Protein AF-T1B5D2-F1 (afdb_monomer)

Solvent-accessible surface area (backbone atoms only — not comparable to full-atom values): 7126 Å² total; per-residue (Å²): 112,70,72,60,54,54,51,43,61,72,47,44,87,65,42,94,60,92,66,62,72,53,90,75,85,86,79,65,74,73,52,61,73,70,43,93,81,81,72,86,53,98,55,52,58,42,52,44,48,58,71,41,56,72,75,89,80,84,89,77,93,76,88,82,75,81,79,92,74,79,81,79,86,75,48,78,66,56,57,57,48,49,53,53,47,53,52,52,51,51,49,48,72,75,70,46,88,78,76,71,85,74,85,132

Mean predicted aligned error: 9.44 Å

Secondary structure (DSSP, 8-state):
-HHHHHHHHHHGGG-S-S-TT-S-----GGGGGGS-----SS-HHHHHHHHH--SS--PPP---PPPSS------HHHHHHHHHHHHHHHHHHHHS--------

Structure (mmCIF, N/CA/C/O backbone):
data_AF-T1B5D2-F1
#
_entry.id   AF-T1B5D2-F1
#
loop_
_atom_site.group_PDB
_atom_site.id
_atom_site.type_symbol
_atom_site.label_atom_id
_atom_site.label_alt_id
_atom_site.label_comp_id
_atom_site.label_asym_id
_atom_site.label_entity_id
_atom_site.label_seq_id
_atom_site.pdbx_PDB_ins_code
_atom_site.Cartn_x
_atom_site.Cartn_y
_atom_site.Cartn_z
_atom_site.occupancy
_atom_site.B_iso_or_equiv
_atom_site.auth_seq_id
_atom_site.auth_comp_id
_atom_site.auth_asym_id
_atom_site.auth_atom_id
_atom_site.pdbx_PDB_model_num
ATOM 1 N N . ARG A 1 1 ? 14.486 -6.743 -8.496 1.00 50.38 1 ARG A N 1
ATOM 2 C CA . ARG A 1 1 ? 13.858 -7.720 -7.568 1.00 50.38 1 ARG A CA 1
ATOM 3 C C . ARG A 1 1 ? 14.130 -7.371 -6.097 1.00 50.38 1 ARG A C 1
ATOM 5 O O . ARG A 1 1 ? 13.160 -7.193 -5.381 1.00 50.38 1 ARG A O 1
ATOM 12 N N . LEU A 1 2 ? 15.380 -7.119 -5.682 1.00 48.03 2 LEU A N 1
ATOM 13 C CA . LEU A 1 2 ? 15.745 -6.750 -4.294 1.00 48.03 2 LEU A CA 1
ATOM 14 C C . LEU A 1 2 ? 14.971 -5.554 -3.696 1.00 48.03 2 LEU A C 1
ATOM 16 O O . LEU A 1 2 ? 14.443 -5.656 -2.594 1.00 48.03 2 LEU A O 1
ATOM 20 N N . LEU A 1 3 ? 14.824 -4.452 -4.443 1.00 59.41 3 LEU A N 1
ATOM 21 C CA . LEU A 1 3 ? 14.092 -3.260 -3.974 1.00 59.41 3 LEU A CA 1
ATOM 22 C C . LEU A 1 3 ? 12.610 -3.537 -3.668 1.00 59.41 3 LEU A C 1
ATOM 24 O O . LEU A 1 3 ? 12.049 -2.965 -2.740 1.00 59.41 3 LEU A O 1
ATOM 28 N N . SER A 1 4 ? 11.980 -4.436 -4.430 1.00 60.38 4 SER A N 1
ATOM 29 C CA . SER A 1 4 ? 10.566 -4.786 -4.247 1.00 60.38 4 SER A CA 1
ATOM 30 C C . SER A 1 4 ? 10.364 -5.692 -3.034 1.00 60.38 4 SER A C 1
ATOM 32 O O . SER A 1 4 ? 9.393 -5.524 -2.301 1.00 60.38 4 SER A O 1
ATOM 34 N N . THR A 1 5 ? 11.293 -6.622 -2.794 1.00 62.03 5 THR A N 1
ATOM 35 C CA . THR A 1 5 ? 11.256 -7.511 -1.626 1.00 62.03 5 THR A CA 1
ATOM 36 C C . THR A 1 5 ? 11.478 -6.732 -0.330 1.00 62.03 5 THR A C 1
ATOM 38 O O . THR A 1 5 ? 10.734 -6.919 0.630 1.00 62.03 5 THR A O 1
ATOM 41 N N . GLY A 1 6 ? 12.439 -5.800 -0.316 1.00 69.00 6 GLY A N 1
ATOM 42 C CA . GLY A 1 6 ? 12.666 -4.911 0.828 1.00 69.00 6 GLY A CA 1
ATOM 43 C C . GLY A 1 6 ? 11.466 -4.004 1.115 1.00 69.00 6 GLY A C 1
ATOM 44 O O . GLY A 1 6 ? 11.057 -3.862 2.265 1.00 69.00 6 GLY A O 1
ATOM 45 N N . ALA A 1 7 ? 10.838 -3.456 0.069 1.00 69.75 7 ALA A N 1
ATOM 46 C CA . ALA A 1 7 ? 9.621 -2.665 0.214 1.00 69.75 7 ALA A CA 1
ATOM 47 C C . ALA A 1 7 ? 8.482 -3.476 0.853 1.00 69.75 7 ALA A C 1
ATOM 49 O O . ALA A 1 7 ? 7.892 -3.019 1.833 1.00 69.75 7 ALA A O 1
ATOM 50 N N . ALA A 1 8 ? 8.223 -4.690 0.360 1.00 73.31 8 ALA A N 1
ATOM 51 C CA . ALA A 1 8 ? 7.201 -5.566 0.924 1.00 73.31 8 ALA A CA 1
ATOM 52 C C . ALA A 1 8 ? 7.473 -5.884 2.404 1.00 73.31 8 ALA A C 1
ATOM 54 O O . ALA A 1 8 ? 6.563 -5.770 3.222 1.00 73.31 8 ALA A O 1
ATOM 55 N N . LEU A 1 9 ? 8.720 -6.197 2.774 1.00 76.31 9 LEU A N 1
ATOM 56 C CA . LEU A 1 9 ? 9.100 -6.476 4.165 1.00 76.31 9 LEU A CA 1
ATOM 57 C C . LEU A 1 9 ? 8.793 -5.309 5.112 1.00 76.31 9 LEU A C 1
ATOM 59 O O . LEU A 1 9 ? 8.243 -5.539 6.184 1.00 76.31 9 LEU A O 1
ATOM 63 N N . LEU A 1 10 ? 9.068 -4.068 4.704 1.00 78.25 10 LEU A N 1
ATOM 64 C CA . LEU A 1 10 ? 8.768 -2.885 5.520 1.00 78.25 10 LEU A CA 1
ATOM 65 C C . LEU A 1 10 ? 7.263 -2.637 5.695 1.00 78.25 10 LEU A C 1
ATOM 67 O O . LEU A 1 10 ? 6.854 -2.050 6.697 1.00 78.25 10 LEU A O 1
ATOM 71 N N . ALA A 1 11 ? 6.441 -3.073 4.739 1.00 79.06 11 ALA A N 1
ATOM 72 C CA . ALA A 1 11 ? 4.991 -2.915 4.784 1.00 79.06 11 ALA A CA 1
ATOM 73 C C . ALA A 1 11 ? 4.283 -4.025 5.583 1.00 79.06 11 ALA A C 1
ATOM 75 O O . ALA A 1 11 ? 3.224 -3.768 6.151 1.00 79.06 11 ALA A O 1
ATOM 76 N N . ARG A 1 12 ? 4.856 -5.235 5.672 1.00 80.75 12 ARG A N 1
ATOM 77 C CA . ARG A 1 12 ? 4.238 -6.405 6.339 1.00 80.75 12 ARG A CA 1
ATOM 78 C C . ARG A 1 12 ? 3.802 -6.171 7.792 1.00 80.75 12 ARG A C 1
ATOM 80 O O . ARG A 1 12 ? 2.723 -6.629 8.140 1.00 80.75 12 ARG A O 1
ATOM 87 N N . PRO A 1 13 ? 4.536 -5.446 8.654 1.00 81.88 13 PRO A N 1
ATOM 88 C CA . PRO A 1 13 ? 4.058 -5.181 10.014 1.00 81.88 13 PRO A CA 1
ATOM 89 C C . PRO A 1 13 ? 2.810 -4.287 10.057 1.00 81.88 13 PRO A C 1
ATOM 91 O O . PRO A 1 13 ? 2.099 -4.248 11.062 1.00 81.88 13 PRO A O 1
ATOM 94 N N . LEU A 1 14 ? 2.538 -3.544 8.979 1.00 79.31 14 LEU A N 1
ATOM 95 C CA . LEU A 1 14 ? 1.442 -2.585 8.916 1.00 79.31 14 LEU A CA 1
ATOM 96 C C . LEU A 1 14 ? 0.115 -3.216 8.473 1.00 79.31 14 LEU A C 1
ATOM 98 O O . LEU A 1 14 ? -0.934 -2.651 8.786 1.00 79.31 14 LEU A O 1
ATOM 102 N N . VAL A 1 15 ? 0.142 -4.355 7.777 1.00 84.00 15 VAL A N 1
ATOM 103 C CA . VAL A 1 15 ? -1.026 -4.957 7.109 1.00 84.00 15 VAL A CA 1
ATOM 104 C C . VAL A 1 15 ? -0.944 -6.487 7.104 1.00 84.00 15 VAL A C 1
ATOM 106 O O . VAL A 1 15 ? 0.141 -7.049 7.099 1.00 84.00 15 VAL A O 1
ATOM 109 N N . SER A 1 16 ? -2.083 -7.179 7.076 1.00 82.25 16 SER A N 1
ATOM 110 C CA . SER A 1 16 ? -2.147 -8.652 7.141 1.00 82.25 16 SER A CA 1
ATOM 111 C C . SER A 1 16 ? -2.125 -9.367 5.780 1.00 82.25 16 SER A C 1
ATOM 113 O O . SER A 1 16 ? -2.208 -10.591 5.740 1.00 82.25 16 SER A O 1
ATOM 115 N N . VAL A 1 17 ? -2.027 -8.630 4.669 1.00 83.94 17 VAL A N 1
ATOM 116 C CA . VAL A 1 17 ? -2.054 -9.186 3.302 1.00 83.94 17 VAL A CA 1
ATOM 117 C C . VAL A 1 17 ? -0.685 -9.723 2.868 1.00 83.94 17 VAL A C 1
ATOM 119 O O . VAL A 1 17 ? 0.353 -9.222 3.313 1.00 83.94 17 VAL A O 1
ATOM 122 N N . ARG A 1 18 ? -0.666 -10.726 1.981 1.00 82.25 18 ARG A N 1
ATOM 123 C CA . ARG A 1 18 ? 0.562 -11.331 1.442 1.00 82.25 18 ARG A CA 1
ATOM 124 C C . ARG A 1 18 ? 1.251 -10.413 0.440 1.00 82.25 18 ARG A C 1
ATOM 126 O O . ARG A 1 18 ? 2.477 -10.307 0.494 1.00 82.25 18 ARG A O 1
ATOM 133 N N . ASP A 1 19 ? 0.492 -9.728 -0.420 1.00 82.44 19 ASP A N 1
ATOM 134 C CA . ASP A 1 19 ? 1.036 -8.729 -1.352 1.00 82.44 19 ASP A CA 1
ATOM 135 C C . ASP A 1 19 ? 0.524 -7.302 -1.066 1.00 82.44 19 ASP A C 1
ATOM 137 O O . ASP A 1 19 ? -0.346 -6.775 -1.766 1.00 82.44 19 ASP A O 1
ATOM 141 N N . PRO A 1 20 ? 1.100 -6.611 -0.064 1.00 80.94 20 PRO A N 1
ATOM 142 C CA . PRO A 1 20 ? 0.737 -5.230 0.252 1.00 80.94 20 PRO A CA 1
ATOM 143 C C . PRO A 1 20 ? 1.203 -4.227 -0.806 1.00 80.94 20 PRO A C 1
ATOM 145 O O . PRO A 1 20 ? 0.857 -3.045 -0.748 1.00 80.94 20 PRO A O 1
ATOM 148 N N . MET A 1 21 ? 2.032 -4.683 -1.746 1.00 82.50 21 MET A N 1
ATOM 149 C CA . MET A 1 21 ? 2.631 -3.882 -2.799 1.00 82.50 21 MET A CA 1
ATOM 150 C C . MET A 1 21 ? 1.931 -4.064 -4.139 1.00 82.50 21 MET A C 1
ATOM 152 O O . MET A 1 21 ? 2.339 -3.403 -5.099 1.00 82.50 21 MET A O 1
ATOM 156 N N . SER A 1 22 ? 0.859 -4.854 -4.216 1.00 81.56 22 SER A N 1
ATOM 157 C CA . SER A 1 22 ? 0.081 -4.959 -5.442 1.00 81.56 22 SER A CA 1
ATOM 158 C C . SER A 1 22 ? -0.441 -3.583 -5.866 1.00 81.56 22 SER A C 1
ATOM 160 O O . SER A 1 22 ? -1.034 -2.830 -5.091 1.00 81.56 22 SER A O 1
ATOM 162 N N . GLY A 1 23 ? -0.183 -3.235 -7.127 1.00 83.12 23 GLY A N 1
ATOM 163 C CA . GLY A 1 23 ? -0.789 -2.070 -7.774 1.00 83.12 23 GLY A CA 1
ATOM 164 C C . GLY A 1 23 ? -2.181 -2.363 -8.333 1.00 83.12 23 GLY A C 1
ATOM 165 O O . GLY A 1 23 ? -2.806 -1.458 -8.876 1.00 83.12 23 GLY A O 1
ATOM 166 N N . PHE A 1 24 ? -2.646 -3.610 -8.233 1.00 85.69 24 PHE A N 1
ATOM 167 C CA . PHE A 1 24 ? -3.898 -4.062 -8.814 1.00 85.69 24 PHE A CA 1
ATOM 168 C C . PHE A 1 24 ? -4.791 -4.664 -7.730 1.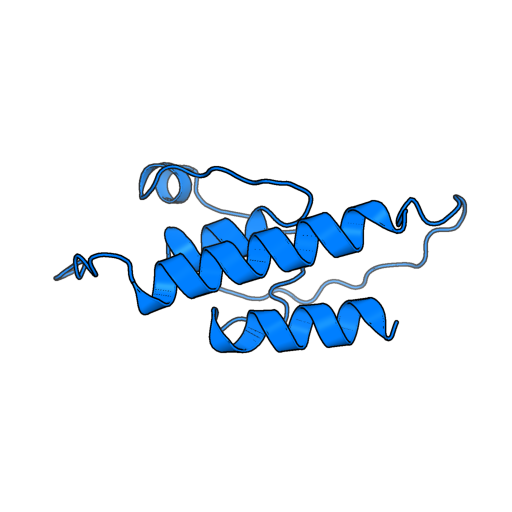00 85.69 24 PHE A C 1
ATOM 170 O O . PHE A 1 24 ? -4.467 -5.684 -7.123 1.00 85.69 24 PHE A O 1
ATOM 177 N N . PHE A 1 25 ? -5.891 -3.974 -7.448 1.00 89.81 25 PHE A N 1
ATOM 178 C CA . PHE A 1 25 ? -6.853 -4.320 -6.411 1.00 89.81 25 PHE A CA 1
ATOM 179 C C . PHE A 1 25 ? -8.209 -3.692 -6.744 1.00 89.81 25 PHE A C 1
ATOM 181 O O . PHE A 1 25 ? -8.289 -2.714 -7.488 1.00 89.81 25 PHE A O 1
ATOM 188 N N . ALA A 1 26 ? -9.270 -4.233 -6.153 1.00 89.62 26 ALA A N 1
ATOM 189 C CA . ALA A 1 26 ? -10.616 -3.680 -6.224 1.00 89.62 26 ALA A CA 1
ATOM 190 C C . ALA A 1 26 ? -11.146 -3.434 -4.807 1.00 89.62 26 ALA A C 1
ATOM 192 O O . ALA A 1 26 ? -10.828 -4.173 -3.875 1.00 89.62 26 ALA A O 1
ATOM 193 N N . LEU A 1 27 ? -11.953 -2.388 -4.636 1.00 90.19 27 LEU A N 1
ATOM 194 C CA . LEU A 1 27 ? -12.598 -2.069 -3.366 1.00 90.19 27 LEU A CA 1
ATOM 195 C C . LEU A 1 27 ? -13.967 -1.421 -3.589 1.00 90.19 27 LEU A C 1
ATOM 197 O O . LEU A 1 27 ? -14.211 -0.784 -4.612 1.00 90.19 27 LEU A O 1
ATOM 201 N N . ARG A 1 28 ? -14.854 -1.539 -2.598 1.00 89.38 28 ARG A N 1
ATOM 202 C CA . ARG A 1 28 ? -16.105 -0.770 -2.563 1.00 89.38 28 ARG A CA 1
ATOM 203 C C . ARG A 1 28 ? -15.804 0.701 -2.287 1.00 89.38 28 ARG A C 1
ATOM 205 O O . ARG A 1 28 ? -15.001 1.005 -1.407 1.00 89.38 28 ARG A O 1
ATOM 212 N N . ARG A 1 29 ? -16.504 1.612 -2.971 1.00 88.38 29 ARG A N 1
ATOM 213 C CA . ARG A 1 29 ? -16.320 3.068 -2.819 1.00 88.38 29 ARG A CA 1
ATOM 214 C C . ARG A 1 29 ? -16.417 3.536 -1.363 1.00 88.38 29 ARG A C 1
ATOM 216 O O . ARG A 1 29 ? -15.579 4.330 -0.950 1.00 88.38 29 ARG A O 1
ATOM 223 N N . SER A 1 30 ? -17.338 2.962 -0.587 1.00 89.06 30 SER A N 1
ATOM 224 C CA . SER A 1 30 ? -17.557 3.280 0.833 1.00 89.06 30 SER A CA 1
ATOM 225 C C . SER A 1 30 ? -16.331 3.084 1.734 1.00 89.06 30 SER A C 1
ATOM 227 O O . SER A 1 30 ? -16.251 3.664 2.813 1.00 89.06 30 SER A O 1
ATOM 229 N N . ILE A 1 31 ? -15.340 2.289 1.314 1.00 87.06 31 ILE A N 1
ATOM 230 C CA . ILE A 1 31 ? -14.080 2.120 2.055 1.00 87.06 31 ILE A CA 1
ATOM 231 C C . ILE A 1 31 ? -13.253 3.412 2.035 1.00 87.06 31 ILE A C 1
ATOM 233 O O . ILE A 1 31 ? -12.561 3.712 3.009 1.00 87.06 31 ILE A O 1
ATOM 237 N N . LEU A 1 32 ? -13.329 4.187 0.952 1.00 86.25 32 LEU A N 1
ATOM 238 C CA . LEU A 1 32 ? -12.591 5.442 0.802 1.00 86.25 32 LEU A CA 1
ATOM 239 C C . LEU A 1 32 ? -13.164 6.564 1.674 1.00 86.25 32 LEU A C 1
ATOM 241 O O . LEU A 1 32 ? -12.438 7.491 2.012 1.00 86.25 32 LEU A O 1
ATOM 245 N N . ASP A 1 33 ? -14.426 6.451 2.085 1.00 85.94 33 ASP A N 1
ATOM 246 C CA . ASP A 1 33 ? -15.090 7.459 2.918 1.00 85.94 33 ASP A CA 1
ATOM 247 C C . ASP A 1 33 ? -14.741 7.300 4.407 1.00 85.94 33 ASP A C 1
ATOM 249 O O . ASP A 1 33 ? -14.974 8.197 5.214 1.00 85.94 33 ASP A O 1
ATOM 253 N N . ARG A 1 34 ? -14.126 6.173 4.795 1.00 84.69 34 ARG A N 1
ATOM 254 C CA . ARG A 1 34 ? -13.772 5.886 6.194 1.00 84.69 34 ARG A CA 1
ATOM 255 C C . ARG A 1 34 ? -12.743 6.859 6.758 1.00 84.69 34 ARG A C 1
ATOM 257 O O . ARG A 1 34 ? -12.779 7.154 7.952 1.00 84.69 34 ARG A O 1
ATOM 264 N N . ARG A 1 35 ? -11.777 7.291 5.942 1.00 84.44 35 ARG A N 1
ATOM 265 C CA . ARG A 1 35 ? -10.678 8.173 6.353 1.00 84.44 35 ARG A CA 1
ATOM 266 C C . ARG A 1 35 ? -10.155 8.986 5.167 1.00 84.44 35 ARG A C 1
ATOM 268 O O . ARG A 1 35 ? -10.035 8.437 4.075 1.00 84.44 35 ARG A O 1
ATOM 275 N N . PRO A 1 36 ? -9.733 10.244 5.390 1.00 81.31 36 PRO A N 1
ATOM 276 C CA . PRO A 1 36 ? -9.071 11.024 4.356 1.00 81.31 36 PRO A CA 1
ATOM 277 C C . PRO A 1 36 ? -7.732 10.382 3.963 1.00 81.31 36 PRO A C 1
ATOM 279 O O . PRO A 1 36 ? -6.879 10.075 4.809 1.00 81.31 36 PRO A O 1
ATOM 282 N N . LEU A 1 37 ? -7.551 10.196 2.659 1.00 81.88 37 LEU A N 1
ATOM 283 C CA . LEU A 1 37 ? -6.324 9.690 2.053 1.00 81.88 37 LEU A CA 1
ATOM 284 C C . LEU A 1 37 ? -5.475 10.872 1.581 1.00 81.88 37 LEU A C 1
ATOM 286 O O . LEU A 1 37 ? -5.995 11.835 1.027 1.00 81.88 37 LEU A O 1
ATOM 290 N N . ALA A 1 38 ? -4.166 10.799 1.800 1.00 75.62 38 ALA A N 1
ATOM 291 C CA . ALA A 1 38 ? -3.220 11.809 1.339 1.00 75.62 38 ALA A CA 1
ATOM 292 C C . ALA A 1 38 ? -1.974 11.114 0.768 1.00 75.62 38 ALA A C 1
ATOM 294 O O . ALA A 1 38 ? -0.891 11.221 1.367 1.00 75.62 38 ALA A O 1
ATOM 295 N N . PRO A 1 39 ? -2.125 10.381 -0.353 1.00 72.31 39 PRO A N 1
ATOM 296 C CA . PRO A 1 39 ? -1.046 9.602 -0.932 1.00 72.31 39 PRO A CA 1
ATOM 297 C C . PRO A 1 39 ? 0.040 10.510 -1.488 1.00 72.31 39 PRO A C 1
ATOM 299 O O . PRO A 1 39 ? -0.178 11.314 -2.384 1.00 72.31 39 PRO A O 1
ATOM 302 N N . ILE A 1 40 ? 1.252 10.337 -0.960 1.00 62.50 40 ILE A N 1
ATOM 303 C CA . ILE A 1 40 ? 2.465 11.034 -1.421 1.00 62.50 40 ILE A CA 1
ATOM 304 C C . ILE A 1 40 ? 2.986 10.421 -2.748 1.00 62.50 40 ILE A C 1
ATOM 306 O O . ILE A 1 40 ? 3.926 10.935 -3.348 1.00 62.50 40 ILE A O 1
ATOM 310 N N . GLY A 1 41 ? 2.389 9.319 -3.229 1.00 65.25 41 GLY A N 1
ATOM 311 C CA . GLY A 1 41 ? 2.777 8.660 -4.480 1.00 65.25 41 GLY A CA 1
ATOM 312 C C . GLY A 1 41 ? 2.345 7.191 -4.598 1.00 65.25 41 GLY A C 1
ATOM 313 O O . GLY A 1 41 ? 1.399 6.754 -3.945 1.00 65.25 41 GLY A O 1
ATOM 314 N N . TYR A 1 42 ? 3.085 6.446 -5.431 1.00 65.75 42 TYR A N 1
ATOM 315 C CA . TYR A 1 42 ? 2.751 5.215 -6.180 1.00 65.75 42 TYR A CA 1
ATOM 316 C C . TYR A 1 42 ? 2.060 4.027 -5.465 1.00 65.75 42 TYR A C 1
ATOM 318 O O . TYR A 1 42 ? 1.595 3.113 -6.145 1.00 65.75 42 TYR A O 1
ATOM 326 N N . LYS A 1 43 ? 1.941 4.014 -4.130 1.00 79.50 43 LYS A N 1
ATOM 327 C CA . LYS A 1 43 ? 1.350 2.905 -3.346 1.00 79.50 43 LYS A CA 1
ATOM 328 C C . LYS A 1 43 ? 0.107 3.301 -2.547 1.00 79.50 43 LYS A C 1
ATOM 330 O O . LYS A 1 43 ? 0.013 3.026 -1.354 1.00 79.50 43 LYS A O 1
ATOM 335 N N . ILE A 1 44 ? -0.886 3.880 -3.216 1.00 84.25 44 ILE A N 1
ATOM 336 C CA . ILE A 1 44 ? -2.183 4.208 -2.599 1.00 84.25 44 ILE A CA 1
ATOM 337 C C . ILE A 1 44 ? -2.875 2.989 -1.954 1.00 84.25 44 ILE A C 1
ATOM 339 O O . ILE A 1 44 ? -3.512 3.132 -0.914 1.00 84.25 44 ILE A O 1
ATOM 343 N N . GLY A 1 45 ? -2.689 1.782 -2.506 1.00 86.69 45 GLY A N 1
ATOM 344 C CA . GLY A 1 45 ? -3.230 0.544 -1.932 1.00 86.69 45 GLY A CA 1
ATOM 345 C C . GLY A 1 45 ? -2.748 0.280 -0.501 1.00 86.69 45 GLY A C 1
ATOM 346 O O . GLY A 1 45 ? -3.553 -0.054 0.365 1.00 86.69 45 GLY A O 1
ATOM 347 N N . LEU A 1 46 ? -1.464 0.526 -0.214 1.00 86.81 46 LEU A N 1
ATOM 348 C CA . LEU A 1 46 ? -0.917 0.377 1.137 1.00 86.81 46 LEU A CA 1
ATOM 349 C C . LEU A 1 46 ? -1.559 1.373 2.113 1.00 86.81 46 LEU A C 1
ATOM 351 O O . LEU A 1 46 ? -1.907 1.006 3.233 1.00 86.81 46 LEU A O 1
ATOM 355 N N . GLU A 1 47 ? -1.757 2.622 1.690 1.00 87.44 47 GLU A N 1
ATOM 356 C CA . GLU A 1 47 ? -2.394 3.636 2.533 1.00 87.44 47 GLU A CA 1
ATOM 357 C C . GLU A 1 47 ? -3.846 3.274 2.872 1.00 87.44 47 GLU A C 1
ATOM 359 O O . GLU A 1 47 ? -4.255 3.414 4.027 1.00 87.44 47 GLU A O 1
ATOM 364 N N . ILE A 1 48 ? -4.599 2.748 1.900 1.00 88.62 48 ILE A N 1
ATOM 365 C CA . ILE A 1 48 ? -5.970 2.257 2.106 1.00 88.62 48 ILE A CA 1
ATOM 366 C C . ILE A 1 48 ? -5.978 1.100 3.112 1.00 88.62 48 ILE A C 1
ATOM 368 O O . ILE A 1 48 ? -6.771 1.118 4.056 1.00 88.62 48 ILE A O 1
ATOM 372 N N . LEU A 1 49 ? -5.085 0.118 2.952 1.00 88.19 49 LEU A N 1
ATOM 373 C CA . LEU A 1 49 ? -4.995 -1.031 3.858 1.00 88.19 49 LEU A CA 1
ATOM 374 C C . LEU A 1 49 ? -4.700 -0.600 5.301 1.00 88.19 49 LEU A C 1
ATOM 376 O O . LEU A 1 49 ? -5.330 -1.099 6.234 1.00 88.19 49 LEU A O 1
ATOM 380 N N . VAL A 1 50 ? -3.789 0.359 5.489 1.00 86.62 50 VAL A N 1
ATOM 381 C CA . VAL A 1 50 ? -3.394 0.833 6.822 1.00 86.62 50 VAL A CA 1
ATOM 382 C C . VAL A 1 50 ? -4.467 1.718 7.461 1.00 86.62 50 VAL A C 1
ATOM 384 O O . VAL A 1 50 ? -4.829 1.497 8.620 1.00 86.62 50 VAL A O 1
ATOM 387 N N . LYS A 1 51 ? -4.986 2.715 6.732 1.00 87.38 51 LYS A N 1
ATOM 388 C CA . LYS A 1 51 ? -5.886 3.737 7.293 1.00 87.38 51 LYS A CA 1
ATOM 389 C C . LYS A 1 51 ? -7.351 3.323 7.309 1.00 87.38 51 LYS A C 1
ATOM 391 O O . LYS A 1 51 ? -8.038 3.572 8.298 1.00 87.38 51 LYS A O 1
ATOM 396 N N . CYS A 1 52 ? -7.839 2.728 6.223 1.00 86.94 52 CYS A N 1
ATOM 397 C CA . CYS A 1 52 ? -9.256 2.387 6.074 1.00 86.94 52 CYS A CA 1
ATOM 398 C C . CYS A 1 52 ? -9.593 0.992 6.613 1.00 86.94 52 CYS A C 1
ATOM 400 O O . CYS A 1 52 ? -10.780 0.696 6.785 1.00 86.94 52 CYS A O 1
ATOM 402 N N . ARG A 1 53 ? -8.569 0.160 6.876 1.00 86.56 53 ARG A N 1
ATOM 403 C CA . ARG A 1 53 ? -8.670 -1.199 7.442 1.00 86.56 53 ARG A CA 1
ATOM 404 C C . ARG A 1 53 ? -9.853 -1.980 6.837 1.00 86.56 53 ARG A C 1
ATOM 406 O O . ARG A 1 53 ? -10.811 -2.295 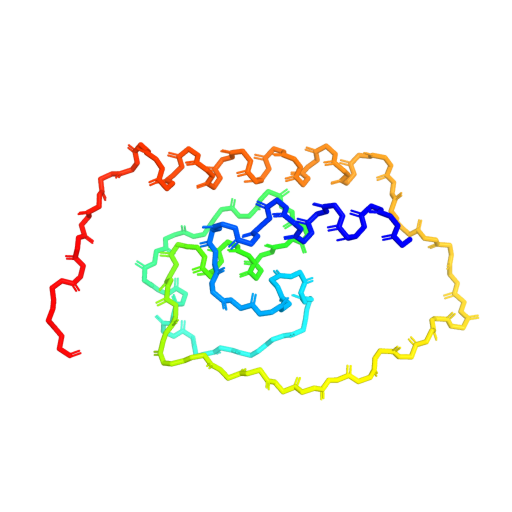7.549 1.00 86.56 53 ARG A O 1
ATOM 413 N N . PRO A 1 54 ? -9.869 -2.187 5.506 1.00 84.38 54 PRO A N 1
ATOM 414 C CA . PRO A 1 54 ? -10.960 -2.894 4.849 1.00 84.38 54 PRO A CA 1
ATOM 415 C C . PRO A 1 54 ? -11.049 -4.332 5.368 1.00 84.38 54 PRO A C 1
ATOM 417 O O . PRO A 1 54 ? -10.030 -4.973 5.603 1.00 84.38 54 PRO A O 1
ATOM 420 N N . ALA A 1 55 ? -12.270 -4.826 5.554 1.00 83.38 55 ALA A N 1
ATOM 421 C CA . ALA A 1 55 ? -12.546 -6.201 5.948 1.00 83.38 55 ALA A CA 1
ATOM 422 C C . ALA A 1 55 ? -13.921 -6.624 5.392 1.00 83.38 55 ALA A C 1
ATOM 424 O O . ALA A 1 55 ? -14.835 -5.791 5.406 1.00 83.38 55 ALA A O 1
ATOM 425 N N . PRO A 1 56 ? -14.082 -7.875 4.917 1.00 86.56 56 PRO A N 1
ATOM 426 C CA . PRO A 1 56 ? -13.031 -8.883 4.722 1.00 86.56 56 PRO A CA 1
ATOM 427 C C . PRO A 1 56 ? -12.103 -8.553 3.532 1.00 86.56 56 PRO A C 1
ATOM 429 O O . PRO A 1 56 ? -12.468 -7.771 2.654 1.00 86.56 56 PRO A O 1
ATOM 432 N N . ILE A 1 57 ? -10.900 -9.139 3.507 1.00 88.44 57 ILE A N 1
ATOM 433 C CA . ILE A 1 57 ? -9.938 -9.033 2.393 1.00 88.44 57 ILE A CA 1
ATOM 434 C C . ILE A 1 57 ? -9.764 -10.418 1.766 1.00 88.44 57 ILE A C 1
ATOM 436 O O . ILE A 1 57 ? -9.572 -11.394 2.487 1.00 88.44 57 ILE A O 1
ATOM 440 N N . VAL A 1 58 ? -9.803 -10.490 0.434 1.00 89.88 58 VAL A N 1
ATOM 441 C CA . VAL A 1 58 ? -9.555 -11.712 -0.343 1.00 89.88 58 VAL A CA 1
ATOM 442 C C . VAL A 1 58 ? -8.413 -11.447 -1.319 1.00 89.88 58 VAL A C 1
ATOM 444 O O . VAL A 1 58 ? -8.419 -10.434 -2.017 1.00 89.88 58 VAL A O 1
ATOM 447 N N . GLU A 1 59 ? -7.437 -12.352 -1.365 1.00 87.19 59 GLU A N 1
ATOM 448 C CA . GLU A 1 59 ? -6.313 -12.289 -2.301 1.00 87.19 59 GLU A CA 1
ATOM 449 C C . GLU A 1 59 ? -6.557 -13.257 -3.460 1.00 87.19 59 GLU A C 1
ATOM 451 O O . GLU A 1 59 ? -6.662 -14.466 -3.259 1.00 87.19 59 GLU A O 1
ATOM 456 N N . ILE A 1 60 ? -6.653 -12.716 -4.674 1.00 87.94 60 ILE A N 1
ATOM 457 C CA . ILE A 1 60 ? -6.819 -13.497 -5.902 1.00 87.94 60 ILE A CA 1
ATOM 458 C C . ILE A 1 60 ? -5.446 -13.577 -6.584 1.00 87.94 60 ILE A C 1
ATOM 460 O O . ILE A 1 60 ? -4.856 -12.525 -6.835 1.00 87.94 60 ILE A O 1
ATOM 464 N N . PRO A 1 61 ? -4.907 -14.779 -6.867 1.00 85.50 61 PRO A N 1
ATOM 465 C CA . PRO A 1 61 ? -3.629 -14.922 -7.559 1.00 85.50 61 PRO A CA 1
ATOM 466 C C . PRO A 1 61 ? -3.688 -14.342 -8.974 1.00 85.50 61 PRO A C 1
ATOM 468 O O . PRO A 1 61 ? -4.613 -14.629 -9.730 1.00 85.50 61 PRO A O 1
ATOM 471 N N . ILE A 1 62 ? -2.686 -13.542 -9.339 1.00 80.50 62 ILE A N 1
ATOM 472 C CA . ILE A 1 62 ? -2.569 -12.937 -10.669 1.00 80.50 62 ILE A CA 1
ATOM 473 C C . ILE A 1 62 ? -1.146 -13.152 -11.167 1.00 80.50 62 ILE A C 1
ATOM 475 O O . ILE A 1 62 ? -0.179 -12.856 -10.463 1.00 80.50 62 ILE A O 1
ATOM 479 N N . GLU A 1 63 ? -1.013 -13.650 -12.395 1.00 81.50 63 GLU A N 1
ATOM 480 C CA . GLU A 1 63 ? 0.282 -13.778 -13.055 1.00 81.50 63 GLU A CA 1
ATOM 481 C C . GLU A 1 63 ? 0.620 -12.476 -13.790 1.00 81.50 63 GLU A C 1
ATOM 483 O O . GLU A 1 63 ? 0.034 -12.135 -14.819 1.00 81.50 63 GLU A O 1
ATOM 488 N N . PHE A 1 64 ? 1.590 -11.728 -13.266 1.00 79.00 64 PHE A N 1
ATOM 489 C CA . PHE A 1 64 ? 2.121 -10.562 -13.964 1.00 79.00 64 PHE A CA 1
ATOM 490 C C . PHE A 1 64 ? 3.110 -11.003 -15.043 1.00 79.00 64 PHE A C 1
ATOM 492 O O . PHE A 1 64 ? 4.213 -11.465 -14.745 1.00 79.00 64 PHE A O 1
ATOM 499 N N . ARG A 1 65 ? 2.734 -10.812 -16.309 1.00 80.06 65 ARG A N 1
ATOM 500 C CA . ARG A 1 65 ? 3.620 -11.062 -17.451 1.00 80.06 65 ARG A CA 1
ATOM 501 C C . ARG A 1 65 ? 4.739 -10.008 -17.507 1.00 80.06 65 ARG A C 1
ATOM 503 O O . ARG A 1 65 ? 4.507 -8.844 -17.161 1.00 80.06 65 ARG A O 1
ATOM 510 N N . PRO A 1 66 ? 5.956 -10.383 -17.936 1.00 74.69 66 PRO A N 1
ATOM 511 C CA . PRO A 1 66 ? 7.042 -9.428 -18.119 1.00 74.69 66 PRO A CA 1
ATOM 512 C C . PRO A 1 66 ? 6.661 -8.377 -19.171 1.00 74.69 66 PRO A C 1
ATOM 514 O O . PRO A 1 66 ? 5.999 -8.678 -20.163 1.00 74.69 66 PRO A O 1
ATOM 517 N N . ARG A 1 67 ? 7.079 -7.126 -18.953 1.00 73.12 67 ARG A N 1
ATOM 518 C CA . ARG A 1 67 ? 6.893 -6.057 -19.945 1.00 73.12 67 ARG A CA 1
ATOM 519 C C . ARG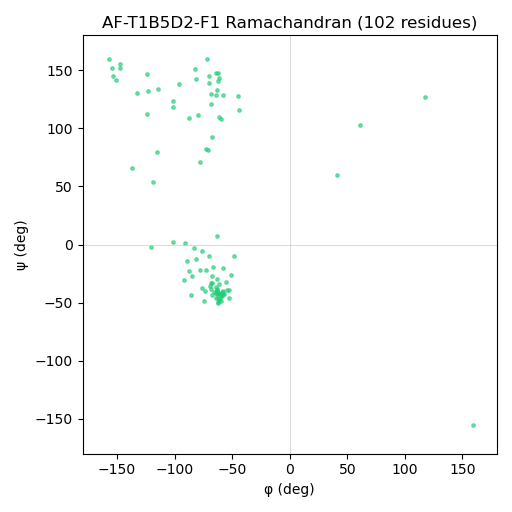 A 1 67 ? 7.787 -6.342 -21.152 1.00 73.12 67 ARG A C 1
ATOM 521 O O . ARG A 1 67 ? 8.978 -6.568 -20.973 1.00 73.12 67 ARG A O 1
ATOM 528 N N . LEU A 1 68 ? 7.211 -6.309 -22.354 1.00 67.31 68 LEU A N 1
ATOM 529 C CA . LEU A 1 68 ? 7.917 -6.574 -23.616 1.00 67.31 68 LEU A CA 1
ATOM 530 C C . LEU A 1 68 ? 8.760 -5.377 -24.095 1.00 67.31 68 LEU A C 1
ATOM 532 O O . LEU A 1 68 ? 9.704 -5.566 -24.851 1.00 67.31 68 LEU A O 1
ATOM 536 N N . ALA A 1 69 ? 8.447 -4.159 -23.639 1.00 60.25 69 ALA A N 1
ATOM 537 C CA . ALA A 1 69 ? 9.196 -2.942 -23.949 1.00 60.25 69 ALA A CA 1
ATOM 538 C C . ALA A 1 69 ? 9.020 -1.873 -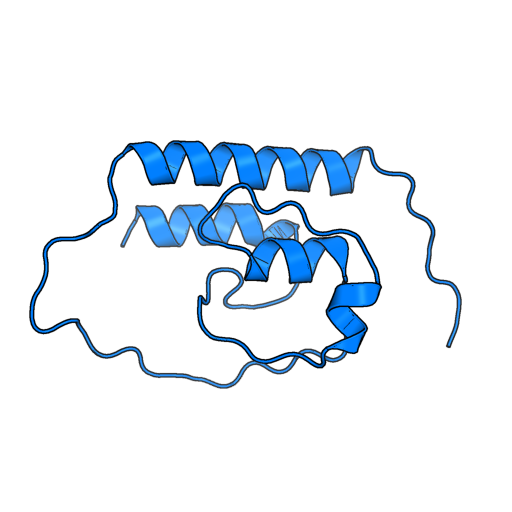22.854 1.00 60.25 69 ALA A C 1
ATOM 540 O O . ALA A 1 69 ? 7.983 -1.815 -22.184 1.00 60.25 69 ALA A O 1
ATOM 541 N N . GLY A 1 70 ? 10.030 -1.011 -22.703 1.00 59.69 70 GLY A N 1
ATOM 542 C CA . GLY A 1 70 ? 10.034 0.150 -21.810 1.00 59.69 70 GLY A CA 1
ATOM 543 C C . GLY A 1 70 ? 11.099 0.070 -20.717 1.00 59.69 70 GLY A C 1
ATOM 544 O O . GLY A 1 70 ? 11.148 -0.892 -19.949 1.00 59.69 70 GLY A O 1
ATOM 545 N N . GLU A 1 71 ? 11.928 1.111 -20.615 1.00 58.50 71 GLU A N 1
ATOM 546 C CA . GLU A 1 71 ? 12.849 1.263 -19.492 1.00 58.50 71 GLU A CA 1
ATOM 547 C C . GLU A 1 71 ? 12.085 1.388 -18.170 1.00 58.50 71 GLU A C 1
ATOM 549 O O . GLU A 1 71 ? 10.964 1.910 -18.087 1.00 58.50 71 GLU A O 1
ATOM 554 N N . SER A 1 72 ? 12.693 0.873 -17.105 1.00 58.09 72 SER A N 1
ATOM 555 C CA . SER A 1 72 ? 12.108 0.927 -15.775 1.00 58.09 72 SER A CA 1
ATOM 556 C C . SER A 1 72 ? 11.933 2.391 -15.362 1.00 58.09 72 SER A C 1
ATOM 558 O O . SER A 1 72 ? 12.903 3.069 -15.044 1.00 58.09 72 SER A O 1
ATOM 560 N N . LYS A 1 73 ? 10.683 2.873 -15.286 1.00 57.91 73 LYS A N 1
ATOM 561 C CA . LYS A 1 73 ? 10.323 4.216 -14.770 1.00 57.91 73 LYS A CA 1
ATOM 562 C C . LYS A 1 73 ? 10.674 4.425 -13.282 1.00 57.91 73 LYS A C 1
ATOM 564 O O . LYS A 1 73 ? 10.282 5.418 -12.676 1.00 57.91 73 LYS A O 1
ATOM 569 N N . LEU A 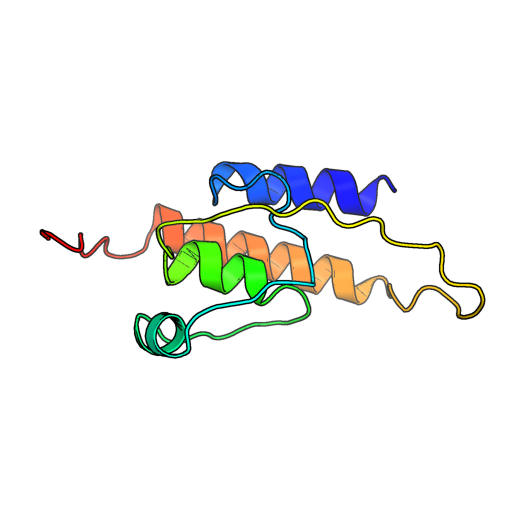1 74 ? 11.379 3.472 -12.673 1.00 59.81 74 LEU A N 1
ATOM 570 C CA . LEU A 1 74 ? 11.834 3.470 -11.288 1.00 59.81 74 LEU A CA 1
ATOM 571 C C . LEU A 1 74 ? 13.062 4.385 -11.158 1.00 59.81 74 LEU A C 1
ATOM 573 O O . LEU A 1 74 ? 14.193 3.941 -10.982 1.00 59.81 74 LEU A O 1
ATOM 577 N N . ALA A 1 75 ? 12.831 5.692 -11.263 1.00 61.69 75 ALA A N 1
ATOM 578 C CA . ALA A 1 75 ? 13.837 6.689 -10.929 1.00 61.69 75 ALA A CA 1
ATOM 579 C C . ALA A 1 75 ? 14.177 6.600 -9.429 1.00 61.69 75 ALA A C 1
ATOM 581 O O . ALA A 1 75 ? 13.302 6.338 -8.601 1.00 61.69 75 ALA A O 1
ATOM 582 N N . ARG A 1 76 ? 15.431 6.885 -9.048 1.00 61.56 76 ARG A N 1
ATOM 583 C CA . ARG A 1 76 ? 15.896 6.885 -7.640 1.00 61.56 76 ARG A CA 1
ATOM 584 C C . ARG A 1 76 ? 15.004 7.723 -6.702 1.00 61.56 76 ARG A C 1
ATOM 586 O O . ARG A 1 76 ? 14.887 7.406 -5.522 1.00 61.56 76 ARG A O 1
ATOM 593 N N . GLY A 1 77 ? 14.315 8.738 -7.233 1.00 68.81 77 GLY A N 1
ATOM 594 C CA . GLY A 1 77 ? 13.344 9.552 -6.493 1.00 68.81 77 GLY A CA 1
ATOM 595 C C . GLY A 1 77 ? 12.114 8.790 -5.972 1.00 68.81 77 GLY A C 1
ATOM 596 O O . GLY A 1 77 ? 11.593 9.140 -4.914 1.00 68.81 77 GLY A O 1
ATOM 597 N N . GLU A 1 78 ? 11.674 7.719 -6.641 1.00 72.75 78 GLU A N 1
ATOM 598 C CA . GLU A 1 78 ? 10.532 6.900 -6.193 1.00 72.75 78 GLU A CA 1
ATOM 599 C C . GLU A 1 78 ? 10.837 6.137 -4.898 1.00 72.75 78 GLU A C 1
ATOM 601 O O . GLU A 1 78 ? 9.965 5.993 -4.041 1.00 72.75 78 GLU A O 1
ATOM 606 N N . ILE A 1 79 ? 12.091 5.718 -4.699 1.00 76.38 79 ILE A N 1
ATOM 607 C CA . ILE A 1 79 ? 12.525 5.041 -3.468 1.00 76.38 79 ILE A CA 1
ATOM 608 C C . ILE A 1 79 ? 12.395 5.995 -2.273 1.00 76.38 79 ILE A C 1
ATOM 610 O O . ILE A 1 79 ? 11.829 5.629 -1.244 1.00 76.38 79 ILE A O 1
ATOM 614 N N . GLY A 1 80 ? 12.849 7.244 -2.421 1.00 78.88 80 GLY A N 1
ATOM 615 C CA . GLY A 1 80 ? 12.728 8.260 -1.372 1.00 78.88 80 GLY A CA 1
ATOM 616 C C . GLY A 1 80 ? 11.272 8.606 -1.040 1.00 78.88 80 GLY A C 1
ATOM 617 O O . GLY A 1 80 ? 10.921 8.756 0.133 1.00 78.88 80 GLY A O 1
ATOM 618 N N . ARG A 1 81 ? 10.398 8.679 -2.055 1.00 80.06 81 ARG A N 1
ATOM 619 C CA . ARG A 1 81 ? 8.948 8.861 -1.855 1.00 80.06 81 ARG A CA 1
ATOM 620 C C . ARG A 1 81 ? 8.336 7.684 -1.099 1.00 80.06 81 ARG A C 1
ATOM 622 O O . ARG A 1 81 ? 7.560 7.907 -0.172 1.00 80.06 81 ARG A O 1
ATOM 629 N N . TYR A 1 82 ? 8.721 6.455 -1.446 1.00 80.06 82 TYR A N 1
ATOM 630 C CA . TYR A 1 82 ? 8.256 5.246 -0.772 1.00 80.06 82 TYR A CA 1
ATOM 631 C C . TYR A 1 82 ? 8.664 5.209 0.706 1.00 80.06 82 TYR A C 1
ATOM 633 O O . TYR A 1 82 ? 7.806 5.033 1.569 1.00 80.06 82 TYR A O 1
ATOM 641 N N . LEU A 1 83 ? 9.941 5.444 1.019 1.00 81.81 83 LEU A N 1
ATOM 642 C CA . LEU A 1 83 ? 10.431 5.439 2.403 1.00 81.81 83 LEU A CA 1
ATOM 643 C C . LEU A 1 83 ? 9.721 6.490 3.265 1.00 81.81 83 LEU A C 1
ATOM 645 O O . LEU A 1 83 ? 9.282 6.190 4.374 1.00 81.81 83 LEU A O 1
ATOM 649 N N . ARG A 1 84 ? 9.527 7.702 2.729 1.00 84.50 84 ARG A N 1
ATOM 650 C CA 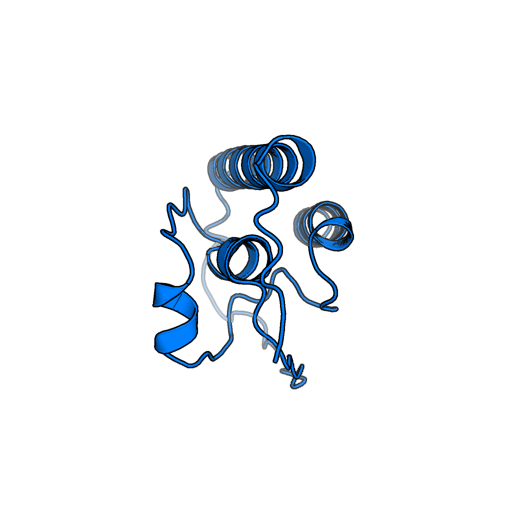. ARG A 1 84 ? 8.770 8.764 3.407 1.00 84.50 84 ARG A CA 1
ATOM 651 C C . ARG A 1 84 ? 7.315 8.366 3.650 1.00 84.50 84 ARG A C 1
ATOM 653 O O . ARG A 1 84 ? 6.774 8.630 4.722 1.00 84.50 84 ARG A O 1
ATOM 660 N N . HIS A 1 85 ? 6.687 7.729 2.663 1.00 83.62 85 HIS A N 1
ATOM 661 C CA . HIS A 1 85 ? 5.316 7.242 2.770 1.00 83.62 85 HIS A CA 1
ATOM 662 C C . HIS A 1 85 ? 5.191 6.190 3.880 1.00 83.62 85 HIS A C 1
ATOM 664 O O . HIS A 1 85 ? 4.345 6.330 4.761 1.00 83.62 85 HIS A O 1
ATOM 670 N N . VAL A 1 86 ? 6.071 5.185 3.889 1.00 83.00 86 VAL A N 1
ATOM 671 C CA . VAL A 1 86 ? 6.100 4.142 4.924 1.00 83.00 86 VAL A CA 1
ATOM 672 C C . VAL A 1 86 ? 6.356 4.743 6.307 1.00 83.00 86 VAL A C 1
ATOM 674 O O . VAL A 1 86 ? 5.611 4.440 7.236 1.00 83.00 86 VAL A O 1
ATOM 677 N N . GLY A 1 87 ? 7.326 5.653 6.448 1.00 83.38 87 GLY A N 1
ATOM 678 C CA . GLY A 1 87 ? 7.600 6.338 7.716 1.00 83.38 87 GLY A CA 1
ATOM 679 C C . GLY A 1 87 ? 6.379 7.080 8.273 1.00 83.38 87 GLY A C 1
ATOM 680 O O . GLY A 1 87 ? 6.057 6.949 9.453 1.00 83.38 87 GLY A O 1
ATOM 681 N N . ARG A 1 88 ? 5.621 7.779 7.415 1.00 84.62 88 ARG A N 1
ATOM 682 C CA . ARG A 1 88 ? 4.363 8.438 7.808 1.00 84.62 88 ARG A CA 1
ATOM 683 C C . ARG A 1 88 ? 3.297 7.437 8.263 1.00 84.62 88 ARG A C 1
ATOM 685 O O . ARG A 1 88 ? 2.562 7.729 9.205 1.00 84.62 88 ARG A O 1
ATOM 692 N N . LEU A 1 89 ? 3.198 6.275 7.614 1.00 83.19 89 LEU A N 1
ATOM 693 C CA . LEU A 1 89 ? 2.261 5.220 8.017 1.00 83.19 89 LEU A CA 1
ATOM 694 C C . LEU A 1 89 ? 2.642 4.592 9.363 1.00 83.19 89 LEU A C 1
ATOM 696 O O . LEU A 1 89 ? 1.752 4.342 10.176 1.00 83.19 89 LEU A O 1
ATOM 700 N N . TYR A 1 90 ? 3.936 4.397 9.635 1.00 85.06 90 TYR A N 1
ATOM 701 C CA . TYR A 1 90 ? 4.411 3.973 10.956 1.00 85.06 90 TYR A CA 1
ATOM 702 C C . TYR A 1 90 ? 4.088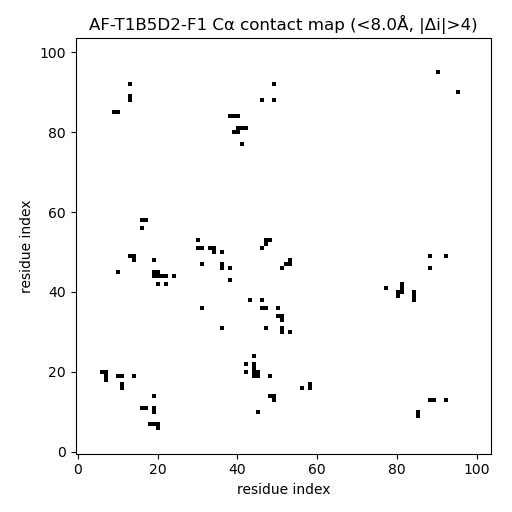 5.012 12.030 1.00 85.06 90 TYR A C 1
ATOM 704 O O . TYR A 1 90 ? 3.522 4.651 13.059 1.00 85.06 90 TYR A O 1
ATOM 712 N N . GLY A 1 91 ? 4.345 6.298 11.769 1.00 82.50 91 GLY A N 1
ATOM 713 C CA . GLY A 1 91 ? 3.955 7.380 12.678 1.00 82.50 91 GLY A CA 1
ATOM 714 C C . GLY A 1 91 ? 2.447 7.409 12.945 1.00 82.50 91 GLY A C 1
ATOM 715 O O . GLY A 1 91 ? 2.023 7.559 14.086 1.00 82.50 91 GLY A O 1
ATOM 716 N N . TRP A 1 92 ? 1.621 7.171 11.922 1.00 80.31 92 TRP A N 1
ATOM 717 C CA . TRP A 1 92 ? 0.170 7.061 12.091 1.00 80.31 92 TRP A CA 1
ATOM 718 C C . TRP A 1 92 ? -0.240 5.846 12.936 1.00 80.31 92 TRP A C 1
ATOM 720 O O . TRP A 1 92 ? -1.124 5.963 13.782 1.00 80.31 92 TRP A O 1
ATOM 730 N N . ARG A 1 93 ? 0.403 4.689 12.736 1.00 79.69 93 ARG A N 1
ATOM 731 C CA . ARG A 1 93 ? 0.113 3.465 13.497 1.00 79.69 93 ARG A CA 1
ATOM 732 C C . ARG A 1 93 ? 0.558 3.563 14.960 1.00 79.69 93 ARG A C 1
ATOM 734 O O . ARG A 1 93 ? -0.125 3.005 15.811 1.00 79.69 93 ARG A O 1
ATOM 741 N N . LEU A 1 94 ? 1.678 4.235 15.233 1.00 79.75 94 LEU A N 1
ATOM 742 C CA . LEU A 1 94 ? 2.285 4.328 16.568 1.00 79.75 94 LEU A CA 1
ATOM 743 C C . LEU A 1 94 ? 1.811 5.544 17.382 1.00 79.75 94 LEU A C 1
ATOM 745 O O . LEU A 1 94 ? 1.754 5.452 18.601 1.00 79.75 94 LEU A O 1
ATOM 749 N N . GLY A 1 95 ? 1.471 6.665 16.736 1.00 67.62 95 GLY A N 1
ATOM 750 C CA . GLY A 1 95 ? 1.136 7.930 17.409 1.00 67.62 95 GLY A CA 1
ATOM 751 C C . GLY A 1 95 ? -0.270 8.478 17.139 1.00 67.62 95 GLY A C 1
ATOM 752 O O . GLY A 1 95 ? -0.624 9.528 17.667 1.00 67.62 95 GLY A O 1
ATOM 753 N N . GLY A 1 96 ? -1.083 7.826 16.303 1.00 59.06 96 GLY A N 1
ATOM 754 C CA . GLY A 1 96 ? -2.436 8.296 15.994 1.00 59.06 96 GLY A CA 1
ATOM 755 C C . GLY A 1 96 ? -3.463 7.900 17.067 1.00 59.06 96 GLY A C 1
ATOM 756 O O . GLY A 1 96 ? -3.414 6.766 17.548 1.00 59.06 96 GLY A O 1
ATOM 757 N N . PRO A 1 97 ? -4.447 8.760 17.410 1.00 52.03 97 PRO A N 1
ATOM 758 C CA . PRO A 1 97 ? -5.549 8.374 18.283 1.00 52.03 97 PRO A CA 1
ATOM 759 C C . PRO A 1 97 ? -6.312 7.206 17.652 1.00 52.03 97 PRO A C 1
ATOM 761 O O . PRO A 1 97 ? -7.029 7.355 16.655 1.00 52.03 97 PRO A O 1
ATOM 764 N N . GLN A 1 98 ? -6.145 6.023 18.242 1.00 60.66 98 GLN A N 1
ATOM 765 C CA . GLN A 1 98 ? -6.894 4.828 17.893 1.00 60.66 98 GLN A CA 1
ATOM 766 C C . GLN A 1 98 ? -8.331 5.005 18.381 1.00 60.66 98 GLN A C 1
ATOM 768 O O . GLN A 1 98 ? -8.717 4.496 19.428 1.00 60.66 98 GLN A O 1
ATOM 773 N N . ARG A 1 99 ? -9.157 5.728 17.616 1.00 51.19 99 ARG A N 1
ATOM 774 C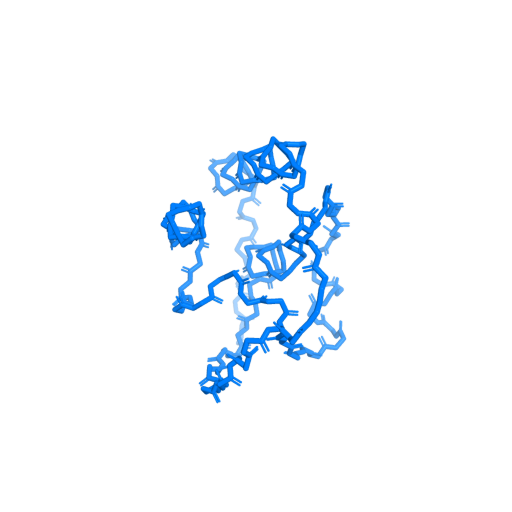 CA . ARG A 1 99 ? -10.603 5.531 17.722 1.00 51.19 99 ARG A CA 1
ATOM 775 C C . ARG A 1 99 ? -10.884 4.137 17.188 1.00 51.19 99 ARG A C 1
ATOM 777 O O . ARG A 1 99 ? -11.001 3.936 15.979 1.00 51.19 99 ARG A O 1
ATOM 784 N N . ALA A 1 100 ? -10.886 3.190 18.121 1.00 50.06 100 ALA A N 1
ATOM 785 C CA . ALA A 1 100 ? -11.481 1.885 17.973 1.00 50.06 100 ALA A CA 1
ATOM 786 C C . ALA A 1 100 ? -12.852 2.077 17.323 1.00 50.06 100 ALA A C 1
ATOM 788 O O . ALA A 1 100 ? -13.734 2.727 17.884 1.00 50.06 100 ALA A O 1
ATOM 789 N N . SER A 1 101 ? -13.023 1.546 16.118 1.00 47.47 101 SER A N 1
ATOM 790 C CA . SER A 1 101 ? -14.353 1.262 15.603 1.00 47.47 101 SER A CA 1
ATOM 791 C C . SER A 1 101 ? -14.861 0.051 16.376 1.00 47.47 101 SER A C 1
ATOM 793 O O . SER A 1 101 ? -14.694 -1.093 15.961 1.00 47.47 101 SER A O 1
ATOM 795 N N . SER A 1 102 ? -15.374 0.360 17.565 1.00 46.41 102 SER A N 1
ATOM 796 C CA . SER A 1 102 ? -16.332 -0.421 18.325 1.00 46.41 102 SER A CA 1
ATOM 797 C C . SER A 1 102 ? -17.447 -0.902 17.391 1.00 46.41 102 SER A C 1
ATOM 799 O O . SER A 1 102 ? -18.053 -0.089 16.700 1.00 46.41 102 SER A O 1
ATOM 801 N N . THR A 1 103 ? -17.693 -2.211 17.419 1.00 47.59 103 THR A N 1
ATOM 802 C CA . THR A 1 103 ? -18.996 -2.861 17.197 1.00 47.59 103 THR A CA 1
ATOM 803 C C . THR A 1 103 ? -19.688 -2.655 15.840 1.00 47.59 103 THR A C 1
ATOM 805 O O . THR A 1 103 ? -20.380 -1.662 15.627 1.00 47.59 103 THR A O 1
ATOM 808 N N . ARG A 1 104 ? -19.621 -3.669 14.970 1.00 38.06 104 ARG A N 1
ATOM 809 C CA . ARG A 1 104 ? -20.737 -4.572 14.606 1.00 38.06 104 ARG A CA 1
ATOM 810 C C . ARG A 1 104 ? -20.286 -5.560 13.535 1.00 38.06 104 ARG A C 1
ATOM 812 O O . ARG A 1 104 ? -19.559 -5.130 12.614 1.00 38.06 104 ARG A O 1
#

Sequence (104 aa):
RLLSTGAALLARPLVSVRDPMSGFFALRRSILDRRPLAPIGYKIGLEILVKCRPAPIVEIPIEFRPRLAGESKLARGEIGRYLRHVGRLYGWRLGGPQRASSTR

Radius of gyration: 14.97 Å; Cα contacts (8 Å, |Δi|>4): 61; chains: 1; bounding box: 37×27×42 Å

Organism: NCBI:txid410659

pLDDT: mean 75.87, std 12.55, range [38.06, 90.19]

InterPro domains:
  IPR029044 Nucleotide-diphospho-sugar transferases [G3DSA:3.90.550.10] (1-102)
  IPR039528 DPM1-like [PTHR43398] (2-89)

Foldseek 3Di:
DVLLVVLQVLLVVQAPDPCQPDLDDDDDPVLCVQDPDDQLDDRSSSSSCRRSVDPPDDDDDDDDDDDPDDDDPP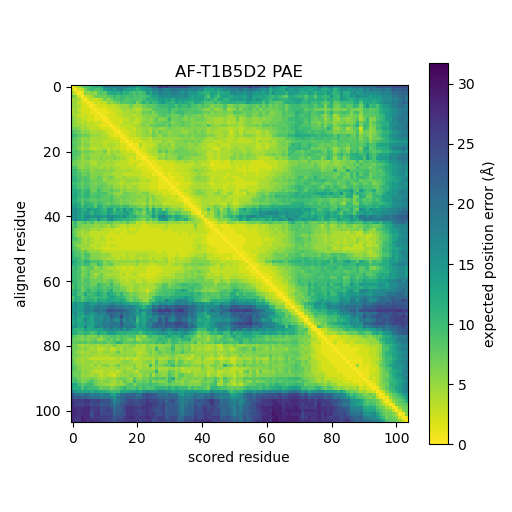DVVVSVSSVVRSVVSVCCVPPNPPPPPDDD